Protein AF-A0A7W5E2K7-F1 (afdb_monomer_lite)

Foldseek 3Di:
DVVVLVVVCVVPPDHSLVVVLVVCCVPVNNVRSVVVVVVVVVVVVVVVVVD

Organism: NCBI:txid980271

Secondary structure (DSSP, 8-state):
-HHHHHHHH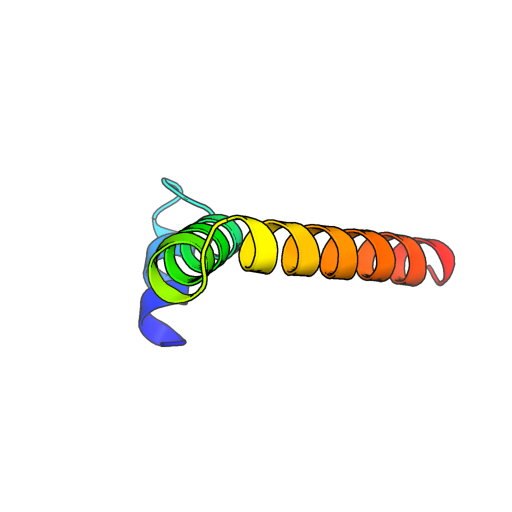HTSSS-HHHHHHHHHHHHH-HHHHHHHHHHHHHHHHHHHTT-

Structure (mmCIF, N/CA/C/O backbone):
data_AF-A0A7W5E2K7-F1
#
_entry.id   AF-A0A7W5E2K7-F1
#
loop_
_atom_site.group_PDB
_atom_site.id
_atom_site.type_symbol
_atom_site.label_atom_id
_atom_site.label_alt_id
_atom_site.label_comp_id
_atom_site.label_asym_id
_atom_site.label_entity_id
_atom_site.label_seq_id
_atom_site.pdbx_PDB_ins_code
_atom_site.Cartn_x
_atom_site.Cartn_y
_atom_site.Cartn_z
_atom_site.occupancy
_atom_site.B_iso_or_equiv
_atom_site.auth_seq_id
_atom_site.auth_comp_id
_atom_site.auth_asym_id
_atom_site.auth_atom_id
_atom_site.pdbx_PDB_model_num
ATOM 1 N N . MET A 1 1 ? 0.594 14.764 5.228 1.00 61.03 1 MET A N 1
ATOM 2 C CA . MET A 1 1 ? 0.822 13.444 4.594 1.00 61.03 1 MET A CA 1
ATOM 3 C C . MET A 1 1 ? 2.260 13.262 4.128 1.00 61.03 1 MET A C 1
ATOM 5 O O . MET A 1 1 ? 2.934 12.416 4.692 1.00 61.03 1 MET A O 1
ATOM 9 N N . HIS A 1 2 ? 2.764 14.070 3.186 1.00 59.66 2 HIS A N 1
ATOM 10 C CA . HIS A 1 2 ? 4.114 13.901 2.617 1.00 59.66 2 HIS A CA 1
ATOM 11 C C . HIS A 1 2 ? 5.241 13.909 3.671 1.00 59.66 2 HIS A C 1
ATOM 13 O O . HIS A 1 2 ? 6.115 13.052 3.666 1.00 59.66 2 HIS A O 1
ATOM 19 N N . GLN A 1 3 ? 5.151 14.818 4.644 1.00 63.62 3 GLN A N 1
ATOM 20 C CA . GLN A 1 3 ? 6.134 14.953 5.725 1.00 63.62 3 GLN A CA 1
ATOM 21 C C . GLN A 1 3 ? 6.117 13.773 6.718 1.00 63.62 3 GLN A C 1
ATOM 23 O O . GLN A 1 3 ? 7.157 13.387 7.234 1.00 63.62 3 GLN A O 1
ATOM 28 N N . CYS A 1 4 ? 4.948 13.162 6.937 1.00 63.25 4 CYS A N 1
ATOM 29 C CA . CYS A 1 4 ? 4.785 12.000 7.816 1.00 63.25 4 CYS A CA 1
ATOM 30 C C . CYS A 1 4 ? 5.350 10.729 7.165 1.00 63.25 4 CYS A C 1
ATOM 32 O O . CYS A 1 4 ? 6.052 9.960 7.812 1.00 63.25 4 CYS A O 1
ATOM 34 N N . LEU A 1 5 ? 5.126 10.554 5.859 1.00 63.75 5 LEU A N 1
ATOM 35 C CA . LEU A 1 5 ? 5.700 9.441 5.102 1.00 63.75 5 LEU A CA 1
ATOM 36 C C . LEU A 1 5 ? 7.227 9.538 5.043 1.00 63.75 5 LEU A C 1
ATOM 38 O O . LEU A 1 5 ? 7.904 8.540 5.269 1.00 63.75 5 LEU A O 1
ATOM 42 N N . HIS A 1 6 ? 7.772 10.740 4.830 1.00 65.31 6 HIS A N 1
ATOM 43 C CA . HIS A 1 6 ? 9.219 10.976 4.819 1.00 65.31 6 HIS A CA 1
ATOM 44 C C . HIS A 1 6 ? 9.892 10.534 6.125 1.00 65.31 6 HIS A C 1
ATOM 46 O O . HIS A 1 6 ? 10.885 9.815 6.090 1.00 65.31 6 HIS A O 1
ATOM 52 N N . GLN A 1 7 ? 9.312 10.894 7.274 1.00 61.00 7 GLN A N 1
ATOM 53 C CA . GLN A 1 7 ? 9.850 10.530 8.589 1.00 61.00 7 GLN A CA 1
ATOM 54 C C . GLN A 1 7 ? 9.845 9.016 8.836 1.00 61.00 7 GLN A C 1
ATOM 56 O O . GLN A 1 7 ? 10.785 8.489 9.423 1.00 61.00 7 GLN A O 1
ATOM 61 N N . ILE A 1 8 ? 8.827 8.300 8.351 1.00 59.91 8 ILE A N 1
ATOM 62 C CA . ILE A 1 8 ? 8.766 6.840 8.500 1.00 59.91 8 ILE A CA 1
ATOM 63 C C . ILE A 1 8 ? 9.768 6.148 7.562 1.00 59.91 8 ILE A C 1
ATOM 65 O O . ILE A 1 8 ? 10.394 5.165 7.949 1.00 59.91 8 ILE A O 1
ATOM 69 N N . THR A 1 9 ? 9.993 6.710 6.368 1.00 61.16 9 THR A N 1
ATOM 70 C CA . THR A 1 9 ? 10.999 6.193 5.421 1.00 61.16 9 THR A CA 1
ATOM 71 C C . THR A 1 9 ? 12.430 6.370 5.942 1.00 61.16 9 THR A C 1
ATOM 73 O O . THR A 1 9 ? 13.241 5.460 5.798 1.00 61.16 9 THR A O 1
ATOM 76 N N . GLU A 1 10 ? 12.740 7.511 6.571 1.00 64.06 10 GLU A N 1
ATOM 77 C CA . GLU A 1 10 ? 14.048 7.772 7.201 1.00 64.06 10 GLU A CA 1
ATOM 78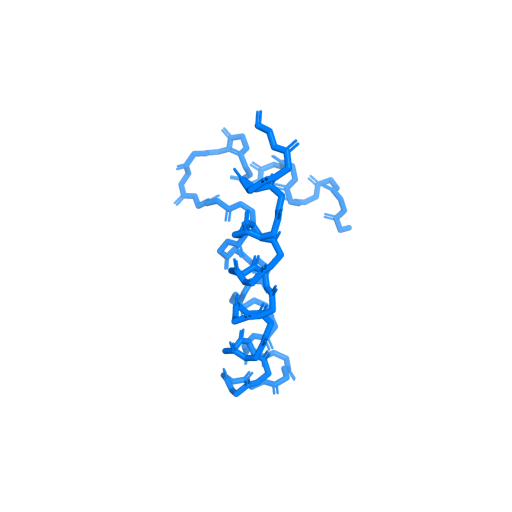 C C . GLU A 1 10 ? 14.292 6.926 8.456 1.00 64.06 10 GLU A C 1
ATOM 80 O O . GLU A 1 10 ? 15.435 6.601 8.767 1.00 64.06 10 GLU A O 1
ATOM 85 N N . SER A 1 11 ? 13.226 6.540 9.163 1.00 60.69 11 SER A N 1
ATOM 86 C CA . SER A 1 11 ? 13.309 5.747 10.393 1.00 60.69 11 SER A CA 1
ATOM 87 C C . SER A 1 11 ? 13.717 4.287 10.160 1.00 60.69 11 SER A C 1
ATOM 89 O O . SER A 1 11 ? 13.984 3.585 11.132 1.00 60.69 11 SER A O 1
ATOM 91 N N . GLY A 1 12 ? 13.738 3.791 8.916 1.00 60.38 12 GLY A N 1
ATOM 92 C CA . GLY A 1 12 ? 14.189 2.435 8.563 1.00 60.38 12 GLY A CA 1
ATOM 93 C C . GLY A 1 12 ? 13.333 1.269 9.092 1.00 60.38 12 GLY A C 1
ATOM 94 O O . GLY A 1 12 ? 13.491 0.146 8.623 1.00 60.38 12 GLY A O 1
ATOM 95 N N . GLU A 1 13 ? 12.406 1.510 10.022 1.00 62.78 13 GLU A N 1
ATOM 96 C CA . GLU A 1 13 ? 11.565 0.482 10.655 1.00 62.78 13 GLU A CA 1
ATOM 97 C C . GLU A 1 13 ? 10.401 0.017 9.767 1.00 62.78 13 GLU A C 1
ATOM 99 O O . GLU A 1 13 ? 9.908 -1.102 9.914 1.00 62.78 13 GLU A O 1
ATOM 104 N N . ARG A 1 14 ? 9.957 0.853 8.821 1.00 64.62 14 ARG A N 1
ATOM 105 C CA . ARG A 1 14 ? 8.910 0.508 7.852 1.00 64.62 14 ARG A CA 1
ATOM 106 C C . ARG A 1 14 ? 9.075 1.341 6.587 1.00 64.62 14 ARG A C 1
ATOM 108 O O . ARG A 1 14 ? 9.196 2.558 6.651 1.00 64.62 14 ARG A O 1
ATOM 115 N N . SER A 1 15 ? 9.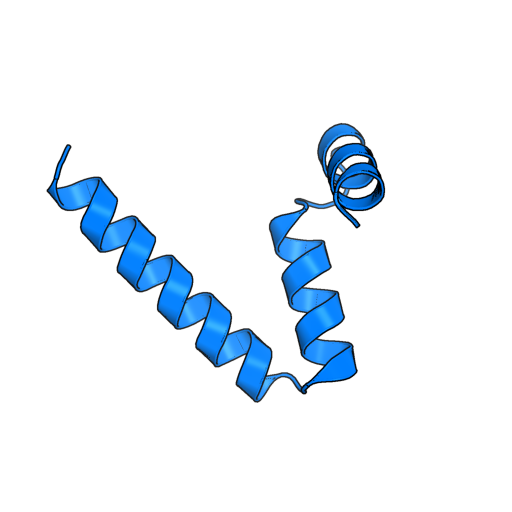016 0.705 5.419 1.00 74.44 15 SER A N 1
ATOM 116 C CA . SER A 1 15 ? 8.938 1.446 4.155 1.00 74.44 15 SER A CA 1
ATOM 117 C C . SER A 1 15 ? 7.659 2.291 4.125 1.00 74.44 15 SER A C 1
ATOM 119 O O . SER A 1 15 ? 6.592 1.802 4.504 1.00 74.44 15 SER A O 1
ATOM 121 N N . ALA A 1 16 ? 7.730 3.528 3.621 1.00 75.19 16 ALA A N 1
ATOM 122 C CA . ALA A 1 16 ? 6.549 4.373 3.414 1.00 75.19 16 ALA A CA 1
ATOM 123 C C . ALA A 1 16 ? 5.469 3.679 2.568 1.00 75.19 16 ALA A C 1
ATOM 125 O O . ALA A 1 16 ? 4.279 3.904 2.786 1.00 75.19 16 ALA A O 1
ATOM 126 N N . ALA A 1 17 ? 5.869 2.787 1.657 1.00 75.44 17 ALA A N 1
ATOM 127 C CA . ALA A 1 17 ? 4.940 1.960 0.895 1.00 75.44 17 ALA A CA 1
ATOM 128 C C . ALA A 1 17 ? 4.108 1.035 1.801 1.00 75.44 17 ALA A C 1
ATOM 130 O O . ALA A 1 17 ? 2.904 0.904 1.606 1.00 75.44 17 ALA A O 1
ATOM 131 N N . SER A 1 18 ? 4.724 0.447 2.831 1.00 78.62 18 SER A N 1
ATOM 132 C CA . SER A 1 18 ? 4.027 -0.426 3.780 1.00 78.62 18 SER A CA 1
ATOM 133 C C . SER A 1 18 ? 3.057 0.358 4.660 1.00 78.62 18 SER A C 1
ATOM 135 O O . SER A 1 18 ? 1.951 -0.106 4.895 1.00 78.62 18 SER A O 1
ATOM 137 N N . VAL A 1 19 ? 3.428 1.565 5.093 1.00 83.56 19 VAL A N 1
ATOM 138 C CA . VAL A 1 19 ? 2.535 2.447 5.869 1.00 83.56 19 VAL A CA 1
ATOM 139 C C . VAL A 1 19 ? 1.307 2.845 5.058 1.00 83.56 19 VAL A C 1
ATOM 141 O O . VAL A 1 19 ? 0.195 2.874 5.577 1.00 83.56 19 VAL A O 1
ATOM 144 N N . LEU A 1 20 ? 1.501 3.164 3.778 1.00 82.06 20 LEU A N 1
ATOM 145 C CA . LEU A 1 20 ? 0.402 3.520 2.887 1.00 82.06 20 LEU A CA 1
ATOM 146 C C . LEU A 1 20 ? -0.532 2.337 2.640 1.00 82.06 20 LEU A C 1
ATOM 148 O O . LEU A 1 20 ? -1.746 2.521 2.648 1.00 82.06 20 LEU A O 1
ATOM 152 N N . LEU A 1 21 ? 0.017 1.136 2.454 1.00 83.31 21 LEU A N 1
ATOM 153 C CA . LEU A 1 21 ? -0.779 -0.082 2.321 1.00 83.31 21 LEU A CA 1
ATOM 154 C C . LEU A 1 21 ? -1.578 -0.373 3.593 1.00 83.31 21 LEU A C 1
ATOM 156 O O . LEU A 1 21 ? -2.774 -0.636 3.487 1.00 83.31 21 LEU A O 1
ATOM 160 N N . ASP A 1 22 ? -0.956 -0.250 4.768 1.00 85.00 22 ASP A N 1
ATOM 161 C CA . ASP A 1 22 ? -1.614 -0.450 6.064 1.00 85.00 22 ASP A CA 1
ATOM 162 C C . ASP A 1 22 ? -2.761 0.568 6.253 1.00 85.00 22 ASP A C 1
ATOM 164 O O . ASP A 1 22 ? -3.895 0.182 6.529 1.00 85.00 22 ASP A O 1
ATOM 168 N N . ALA A 1 23 ? -2.529 1.859 5.980 1.00 85.81 23 ALA A N 1
ATOM 169 C CA . ALA A 1 23 ? -3.555 2.903 6.096 1.00 85.81 23 ALA A CA 1
ATOM 170 C C . ALA A 1 23 ? -4.739 2.705 5.129 1.00 85.81 23 ALA A C 1
ATOM 172 O O . ALA A 1 23 ? -5.896 2.982 5.461 1.00 85.81 23 ALA A O 1
ATOM 173 N N . ILE A 1 24 ? -4.461 2.224 3.916 1.00 85.75 24 ILE A N 1
ATOM 174 C CA . ILE A 1 24 ? -5.489 1.925 2.914 1.00 85.75 24 ILE A CA 1
ATOM 175 C C . ILE A 1 24 ? -6.269 0.674 3.307 1.00 85.75 24 ILE A C 1
ATOM 177 O O . ILE A 1 24 ? -7.492 0.671 3.178 1.00 85.75 24 ILE A O 1
ATOM 181 N N . ALA A 1 25 ? -5.599 -0.351 3.833 1.00 88.50 25 ALA A N 1
ATOM 182 C CA . ALA A 1 25 ? -6.253 -1.545 4.348 1.00 88.50 25 ALA A CA 1
ATOM 183 C C . ALA A 1 25 ? -7.170 -1.221 5.537 1.00 88.50 25 ALA A C 1
ATOM 185 O O . ALA A 1 25 ? -8.288 -1.728 5.594 1.00 88.50 25 ALA A O 1
ATOM 186 N N . GLU A 1 26 ? -6.739 -0.340 6.443 1.00 89.69 26 GLU A N 1
ATOM 187 C CA . GLU A 1 26 ? -7.545 0.108 7.584 1.00 89.69 26 GLU A CA 1
ATOM 188 C C . GLU A 1 26 ? -8.757 0.949 7.162 1.00 89.69 26 GLU A C 1
ATOM 190 O O . GLU A 1 26 ? -9.839 0.800 7.726 1.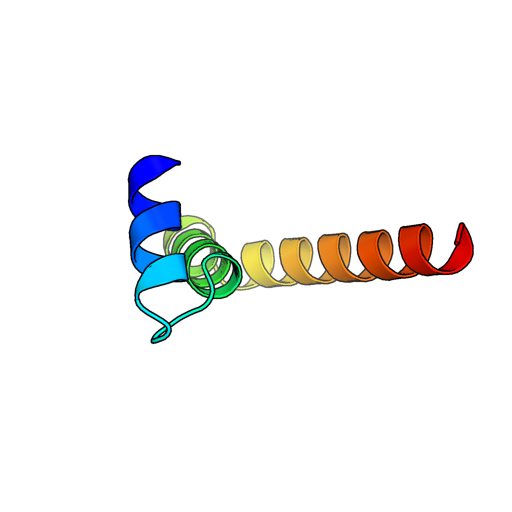00 89.69 26 GLU A O 1
ATOM 195 N N . THR A 1 27 ? -8.604 1.820 6.159 1.00 90.50 27 THR A N 1
ATOM 196 C CA . THR A 1 27 ? -9.663 2.770 5.770 1.00 90.50 27 THR A CA 1
ATOM 197 C C . THR A 1 27 ? -10.645 2.189 4.751 1.00 90.50 27 THR A C 1
ATOM 199 O O . THR A 1 27 ? -11.845 2.448 4.817 1.00 90.50 27 THR A O 1
ATOM 202 N N . LEU A 1 28 ? -10.136 1.443 3.769 1.00 88.69 28 LEU A N 1
ATOM 203 C CA . LEU A 1 28 ? -10.882 0.971 2.596 1.00 88.69 28 LEU A CA 1
ATOM 204 C C . LEU A 1 28 ? -11.006 -0.557 2.545 1.00 88.69 28 LEU A C 1
ATOM 206 O O . LEU A 1 28 ? -11.675 -1.090 1.660 1.00 88.69 28 LEU A O 1
ATOM 210 N N . GLY A 1 29 ? -10.389 -1.259 3.494 1.00 90.06 29 GLY A N 1
ATOM 211 C CA . GLY A 1 29 ? -10.372 -2.711 3.554 1.00 90.06 29 GLY A CA 1
ATOM 212 C C . GLY A 1 29 ? -9.213 -3.333 2.778 1.00 90.06 29 GLY A C 1
ATOM 213 O O . GLY A 1 29 ? -8.608 -2.748 1.874 1.00 90.06 29 GLY A O 1
ATOM 214 N N . THR A 1 30 ? -8.918 -4.580 3.128 1.00 87.94 30 THR A N 1
ATOM 215 C CA . THR A 1 30 ? -7.806 -5.360 2.572 1.00 87.94 30 THR A CA 1
ATOM 216 C C . THR A 1 30 ? -7.943 -5.642 1.074 1.00 87.94 30 THR A C 1
ATOM 218 O O . THR A 1 30 ? -6.929 -5.730 0.386 1.00 87.94 30 THR A O 1
ATOM 221 N N . ASP A 1 31 ? -9.166 -5.709 0.536 1.00 90.25 31 ASP A N 1
ATOM 222 C CA . ASP A 1 31 ? -9.407 -5.865 -0.908 1.00 90.25 31 ASP A CA 1
ATOM 223 C C . ASP A 1 31 ? -8.893 -4.656 -1.709 1.00 90.25 31 ASP A C 1
ATOM 225 O O . ASP A 1 31 ? -8.175 -4.807 -2.701 1.00 90.25 31 ASP A O 1
ATOM 229 N N . ALA A 1 32 ? -9.179 -3.439 -1.235 1.00 84.94 32 ALA A N 1
ATOM 230 C CA . ALA A 1 32 ? -8.713 -2.210 -1.870 1.00 84.94 32 ALA A CA 1
ATOM 231 C C . ALA A 1 32 ? -7.179 -2.096 -1.829 1.00 84.94 32 ALA A C 1
ATOM 233 O O . ALA A 1 32 ? -6.561 -1.731 -2.833 1.00 84.94 32 ALA A O 1
ATOM 234 N N . ALA A 1 33 ? -6.562 -2.470 -0.703 1.00 87.19 33 ALA A N 1
ATOM 235 C CA . ALA A 1 33 ? -5.108 -2.526 -0.571 1.00 87.19 33 ALA A CA 1
ATOM 236 C C . ALA A 1 33 ? -4.481 -3.560 -1.528 1.00 87.19 33 ALA A C 1
ATOM 238 O O . ALA A 1 33 ? -3.503 -3.252 -2.209 1.00 87.19 33 ALA A O 1
ATOM 239 N N . GLY A 1 34 ? -5.083 -4.748 -1.657 1.00 86.88 34 GLY A N 1
ATOM 240 C CA . GLY A 1 34 ? -4.627 -5.784 -2.589 1.00 86.88 34 GLY A CA 1
ATOM 241 C C . GLY A 1 34 ? -4.703 -5.345 -4.055 1.00 86.88 34 GLY A C 1
ATOM 242 O O . GLY A 1 34 ? -3.766 -5.557 -4.826 1.00 86.88 34 GLY A O 1
ATOM 243 N N . ARG A 1 35 ? -5.780 -4.653 -4.444 1.00 89.88 35 ARG A N 1
ATOM 244 C CA . ARG A 1 35 ? -5.928 -4.098 -5.801 1.00 89.88 35 ARG A CA 1
ATOM 245 C C . ARG A 1 35 ? -4.901 -3.009 -6.109 1.00 89.88 35 ARG A C 1
ATOM 247 O O . ARG A 1 35 ? -4.433 -2.934 -7.246 1.00 89.88 35 ARG A O 1
ATOM 254 N N . LEU A 1 36 ? -4.556 -2.182 -5.121 1.00 86.00 36 LEU A N 1
ATOM 255 C CA . LEU A 1 36 ? -3.511 -1.169 -5.256 1.00 86.00 36 LEU A CA 1
ATOM 256 C C . LEU A 1 36 ? -2.130 -1.810 -5.426 1.00 86.00 36 LEU A C 1
ATOM 258 O O . LEU A 1 36 ? -1.394 -1.414 -6.326 1.00 86.00 36 LEU A O 1
ATOM 262 N N . LEU A 1 37 ? -1.807 -2.825 -4.620 1.00 86.94 37 LEU A N 1
ATOM 263 C CA . LEU A 1 37 ? -0.547 -3.561 -4.728 1.00 86.94 37 LEU A CA 1
ATOM 264 C C . LEU A 1 37 ? -0.380 -4.166 -6.132 1.00 86.94 37 LEU A C 1
ATOM 266 O O . LEU A 1 37 ? 0.607 -3.896 -6.810 1.00 86.94 37 LEU A O 1
ATOM 270 N N . ALA A 1 38 ? -1.407 -4.861 -6.625 1.00 87.56 38 ALA A N 1
ATOM 271 C CA . ALA A 1 38 ? -1.399 -5.461 -7.959 1.00 87.56 38 ALA A CA 1
ATOM 272 C C . ALA A 1 38 ? -1.334 -4.427 -9.103 1.00 87.56 38 ALA A C 1
ATOM 274 O O . ALA A 1 38 ? -0.955 -4.753 -10.231 1.00 87.56 38 ALA A O 1
ATOM 275 N N . ALA A 1 39 ? -1.772 -3.185 -8.877 1.00 87.81 39 ALA A N 1
ATOM 276 C CA . ALA A 1 39 ? -1.612 -2.102 -9.848 1.00 87.81 39 ALA A CA 1
ATOM 277 C C . ALA A 1 39 ? -0.170 -1.573 -9.863 1.00 87.81 39 ALA A C 1
ATOM 279 O O . ALA A 1 39 ? 0.386 -1.363 -10.941 1.00 87.81 39 ALA A O 1
ATOM 280 N N . LEU A 1 40 ? 0.441 -1.417 -8.685 1.00 84.50 40 LEU A N 1
ATOM 281 C CA . LEU A 1 40 ? 1.830 -0.984 -8.538 1.00 84.50 40 LEU A CA 1
ATOM 282 C C . LEU A 1 40 ? 2.814 -2.012 -9.111 1.00 84.50 40 LEU A C 1
ATOM 284 O O . LEU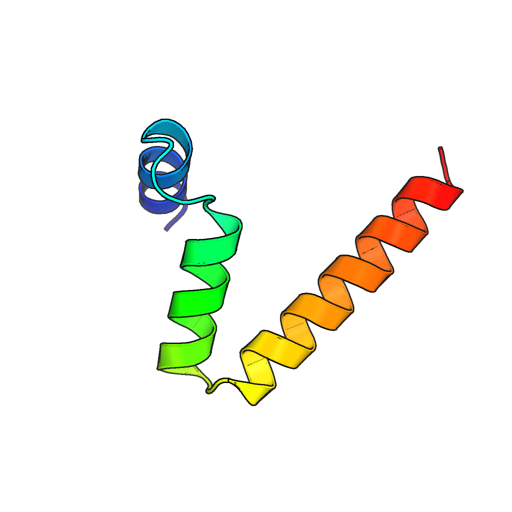 A 1 40 ? 3.734 -1.621 -9.821 1.00 84.50 40 LEU A O 1
ATOM 288 N N . GLU A 1 41 ? 2.592 -3.309 -8.886 1.00 85.88 41 GLU A N 1
ATOM 289 C CA . GLU A 1 41 ? 3.415 -4.387 -9.459 1.00 85.88 41 GLU A CA 1
ATOM 290 C C . GLU A 1 41 ? 3.387 -4.373 -10.991 1.00 85.88 41 GLU A C 1
ATOM 292 O O . GLU A 1 41 ? 4.435 -4.367 -11.635 1.00 85.88 41 GLU A O 1
ATOM 297 N N . ARG A 1 42 ? 2.193 -4.260 -11.588 1.00 86.88 42 ARG A N 1
ATOM 298 C CA . ARG A 1 42 ? 2.047 -4.145 -13.048 1.00 86.88 42 ARG A CA 1
ATOM 299 C C . ARG A 1 42 ? 2.745 -2.909 -13.608 1.00 86.88 42 ARG A C 1
ATOM 301 O O . ARG A 1 42 ? 3.278 -2.954 -14.714 1.00 86.88 42 ARG A O 1
ATOM 308 N N . GLN A 1 43 ? 2.731 -1.801 -12.870 1.00 85.25 43 GLN A N 1
ATOM 309 C CA . GLN A 1 43 ? 3.405 -0.578 -13.290 1.00 85.25 43 GLN A CA 1
ATOM 310 C C . GLN A 1 43 ? 4.928 -0.693 -13.161 1.00 85.25 43 GLN A C 1
ATOM 312 O O . GLN A 1 43 ? 5.636 -0.254 -14.063 1.00 85.25 43 GLN A O 1
ATOM 317 N N . ALA A 1 44 ? 5.429 -1.332 -12.103 1.00 82.31 44 ALA A N 1
ATOM 318 C CA . ALA A 1 44 ? 6.851 -1.618 -11.939 1.00 82.31 44 ALA A CA 1
ATOM 319 C C . ALA A 1 44 ? 7.373 -2.540 -13.053 1.00 82.31 44 ALA A C 1
ATOM 321 O O . ALA A 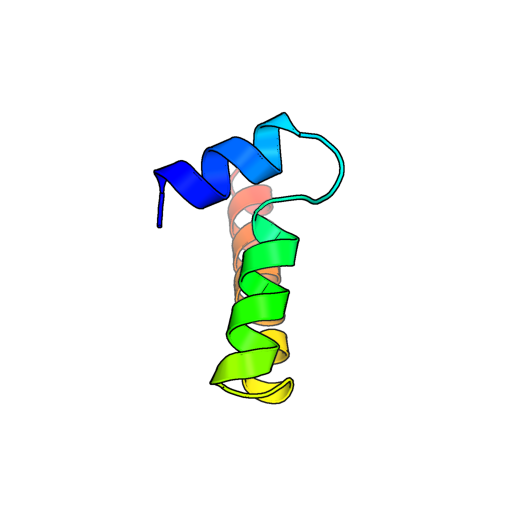1 44 ? 8.403 -2.248 -13.655 1.00 82.31 44 ALA A O 1
ATOM 322 N N . GLU A 1 45 ? 6.629 -3.595 -13.399 1.00 82.31 45 GLU A N 1
ATOM 323 C CA . GLU A 1 45 ? 6.957 -4.465 -14.535 1.00 82.31 45 GLU A CA 1
ATOM 324 C C . GLU A 1 45 ? 6.947 -3.717 -15.873 1.00 82.31 45 GLU A C 1
ATOM 326 O O . GLU A 1 45 ? 7.791 -3.975 -16.731 1.00 82.31 45 GLU A O 1
ATOM 331 N N . ALA A 1 46 ? 6.000 -2.797 -16.071 1.00 83.06 46 ALA A N 1
ATOM 332 C CA . ALA A 1 46 ? 5.933 -1.994 -17.287 1.00 83.06 46 ALA A CA 1
ATOM 333 C C . ALA A 1 46 ? 7.139 -1.050 -17.416 1.00 83.06 46 ALA A C 1
ATOM 335 O O . ALA A 1 46 ? 7.708 -0.957 -18.499 1.00 83.06 46 ALA A O 1
ATOM 336 N N . VAL A 1 47 ? 7.549 -0.404 -16.318 1.00 83.94 47 VAL A N 1
ATOM 337 C CA . VAL A 1 47 ? 8.726 0.479 -16.280 1.00 83.94 47 VAL A CA 1
ATOM 338 C C . VAL A 1 47 ? 10.016 -0.312 -16.510 1.00 83.94 47 VAL A C 1
ATOM 340 O O . VAL A 1 47 ? 10.818 0.078 -17.353 1.00 83.94 47 VAL A O 1
ATOM 343 N N . ALA A 1 48 ? 10.173 -1.471 -15.865 1.00 78.44 48 ALA A N 1
ATOM 344 C CA . ALA A 1 48 ? 11.356 -2.323 -16.007 1.00 78.44 48 ALA A CA 1
ATOM 345 C C . ALA A 1 48 ? 11.541 -2.920 -17.417 1.00 78.44 48 ALA A C 1
ATOM 347 O O . ALA A 1 48 ? 12.627 -3.372 -17.754 1.00 78.44 48 ALA A O 1
ATOM 348 N N . ARG A 1 49 ? 10.488 -2.958 -18.249 1.00 72.31 49 ARG A N 1
ATOM 349 C CA . ARG A 1 49 ? 10.576 -3.380 -19.663 1.00 72.31 49 ARG A CA 1
ATOM 350 C C . ARG A 1 49 ? 10.938 -2.247 -20.621 1.00 72.31 49 ARG A C 1
ATOM 352 O O . ARG A 1 49 ? 11.218 -2.517 -21.786 1.00 72.31 49 ARG A O 1
ATOM 359 N N . THR A 1 50 ? 10.833 -1.001 -20.168 1.00 67.94 50 THR A N 1
ATOM 360 C CA . THR A 1 50 ? 11.177 0.195 -20.950 1.00 67.94 50 THR A CA 1
ATOM 361 C C . THR A 1 50 ? 12.593 0.712 -20.688 1.00 67.94 50 THR A C 1
ATOM 363 O O . THR A 1 50 ? 13.025 1.615 -21.402 1.00 67.94 50 THR A O 1
ATOM 366 N N . GLU A 1 51 ? 13.295 0.141 -19.706 1.00 53.50 51 GLU A N 1
ATOM 367 C CA . GLU A 1 51 ? 14.727 0.347 -19.430 1.00 53.50 51 GLU A CA 1
ATOM 368 C C . GLU A 1 51 ? 15.588 -0.719 -20.124 1.00 53.50 51 GLU A C 1
ATOM 370 O O . GLU A 1 51 ? 16.689 -0.356 -20.599 1.00 53.50 51 GLU A O 1
#

pLDDT: mean 77.44, std 11.24, range [53.5, 90.5]

Radius of gyration: 12.78 Å; chains: 1; bounding box: 26×21×32 Å

Sequence (51 aa):
MHQCLHQITESGERSAASVLLDAIAETLGTDAAGRLLAALERQAEAVARTE